Protein AF-A0A2R6AE25-F1 (afdb_monomer_lite)

Radius of gyration: 33.16 Å; chains: 1; bounding box: 48×94×86 Å

Foldseek 3Di:
DDDDDDPDPVPQWDKDWDDPVVVVVVCVVVVHDQVVAAADECPPPSCVVVNDDQQTKIWTWDQDPPPGIDIGIYGYHYDDPDDDDDDDPPPVVPVVVPPVPVVPPDPDDDDDDDDDDDDDDDDDDDDDDDDDD

InterPro domains:
  IPR000783 RNA polymerase, subunit H/Rpb5 C-terminal [PF01191] (8-76)
  IPR014381 DNA-directed RNA polymerase subunit Rpo5/Rpb5 [MF_00025] (4-77)
  IPR014381 DNA-directed RNA polymerase subunit Rpo5/Rpb5 [PTHR10535] (8-77)
  IPR035913 RPB5-like RNA polymerase subunit superfamily [G3DSA:3.90.940.20] (6-79)
  IPR035913 RPB5-like RNA polymerase subunit superfamily [SSF55287] (8-77)

pLDDT: mean 70.72, std 21.89, range [39.34, 95.75]

Structure (mmCIF, N/CA/C/O backbone):
data_AF-A0A2R6AE25-F1
#
_entry.id   AF-A0A2R6AE25-F1
#
loop_
_atom_site.group_PDB
_atom_site.id
_atom_site.type_symbol
_atom_site.label_atom_id
_atom_site.label_alt_id
_atom_site.label_comp_id
_atom_site.label_asym_id
_atom_site.label_entity_id
_atom_site.label_seq_id
_atom_site.pdbx_PDB_ins_code
_atom_site.Cartn_x
_atom_site.Cartn_y
_atom_site.Cartn_z
_atom_site.occupancy
_atom_site.B_iso_or_equiv
_atom_site.auth_seq_id
_atom_site.auth_comp_id
_atom_site.auth_asym_id
_atom_site.auth_atom_id
_atom_site.pdbx_PDB_model_num
ATOM 1 N N . MET A 1 1 ? 7.262 -32.839 -24.081 1.00 48.44 1 MET A N 1
ATOM 2 C CA . MET A 1 1 ? 7.532 -32.737 -22.635 1.00 48.44 1 MET A CA 1
ATOM 3 C C . MET A 1 1 ? 8.742 -31.842 -22.447 1.00 48.44 1 MET A C 1
ATOM 5 O O . MET A 1 1 ? 9.823 -32.235 -22.857 1.00 48.44 1 MET A O 1
ATOM 9 N N . GLY A 1 2 ? 8.535 -30.641 -21.913 1.00 44.84 2 GLY A N 1
ATOM 10 C CA . GLY A 1 2 ? 9.572 -29.829 -21.279 1.00 44.84 2 GLY A CA 1
ATOM 11 C C . GLY A 1 2 ? 9.047 -29.535 -19.881 1.00 44.84 2 GLY A C 1
ATOM 12 O O . GLY A 1 2 ? 8.044 -28.838 -19.740 1.00 44.84 2 GLY A O 1
ATOM 13 N N . GLU A 1 3 ? 9.607 -30.223 -18.898 1.00 53.06 3 GLU A N 1
ATOM 14 C CA . GLU A 1 3 ? 9.229 -30.159 -17.493 1.00 53.06 3 GLU A CA 1
ATOM 15 C C . GLU A 1 3 ? 10.088 -29.089 -16.824 1.00 53.06 3 GLU A C 1
ATOM 17 O O . GLU A 1 3 ? 11.213 -29.369 -16.436 1.00 53.06 3 GLU A O 1
ATOM 22 N N . ASP A 1 4 ? 9.558 -27.877 -16.676 1.00 52.97 4 ASP A N 1
ATOM 23 C CA . ASP A 1 4 ? 10.164 -26.848 -15.830 1.00 52.97 4 ASP A CA 1
ATOM 24 C C . ASP A 1 4 ? 9.113 -26.359 -14.832 1.00 52.97 4 ASP A C 1
ATOM 26 O O . ASP A 1 4 ? 8.350 -25.416 -15.056 1.00 52.97 4 ASP A O 1
ATOM 30 N N . GLY A 1 5 ? 9.045 -27.075 -13.709 1.00 48.09 5 GLY A N 1
ATOM 31 C CA . GLY A 1 5 ? 8.366 -26.622 -12.507 1.00 48.09 5 GLY A CA 1
ATOM 32 C C . GLY A 1 5 ? 9.014 -25.338 -11.990 1.00 48.09 5 GLY A C 1
ATOM 33 O O . GLY A 1 5 ? 10.185 -25.319 -11.625 1.00 48.09 5 GLY A O 1
ATOM 34 N N . GLY A 1 6 ? 8.233 -24.262 -11.930 1.00 39.34 6 GLY A N 1
ATOM 35 C CA . GLY A 1 6 ? 8.688 -22.968 -11.435 1.00 39.34 6 GLY A CA 1
ATOM 36 C C . GLY A 1 6 ? 7.510 -22.039 -11.191 1.00 39.34 6 GLY A C 1
ATOM 37 O O . GLY A 1 6 ? 7.235 -21.145 -11.982 1.00 39.34 6 GLY A O 1
ATOM 38 N N . LEU A 1 7 ? 6.802 -22.261 -10.086 1.00 42.44 7 LEU A N 1
ATOM 39 C CA . LEU A 1 7 ? 5.706 -21.433 -9.575 1.00 42.44 7 LEU A CA 1
ATOM 40 C C . LEU A 1 7 ? 6.214 -20.067 -9.070 1.00 42.44 7 LEU A C 1
ATOM 42 O O . LEU A 1 7 ? 5.991 -19.702 -7.924 1.00 42.44 7 LEU A O 1
ATOM 46 N N . ASN A 1 8 ? 6.92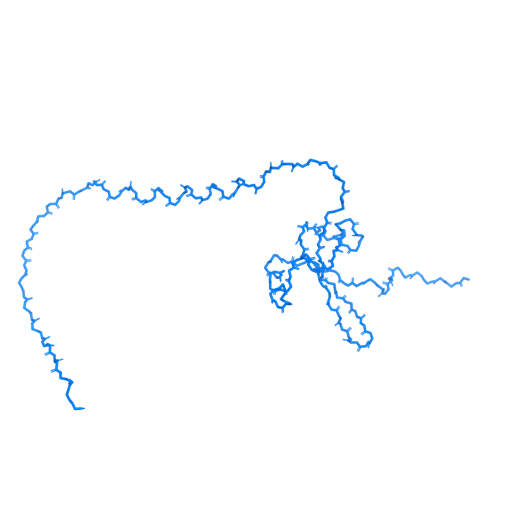1 -19.314 -9.906 1.00 46.97 8 ASN A N 1
ATOM 47 C CA . ASN A 1 8 ? 7.325 -17.939 -9.640 1.00 46.97 8 ASN A CA 1
ATOM 48 C C . ASN A 1 8 ? 6.963 -17.107 -10.866 1.00 46.97 8 ASN A C 1
ATOM 50 O O . ASN A 1 8 ? 7.795 -16.824 -11.726 1.00 46.97 8 ASN A O 1
ATOM 54 N N . HIS A 1 9 ? 5.691 -16.724 -10.967 1.00 56.66 9 HIS A N 1
ATOM 55 C CA . HIS A 1 9 ? 5.294 -15.704 -11.925 1.00 56.66 9 HIS A CA 1
ATOM 56 C C . HIS A 1 9 ? 6.029 -14.405 -11.563 1.00 56.66 9 HIS A C 1
ATOM 58 O O . HIS A 1 9 ? 5.705 -13.760 -10.570 1.00 56.66 9 HIS A O 1
ATOM 64 N N . ILE A 1 10 ? 6.996 -14.005 -12.392 1.00 56.50 10 ILE A N 1
ATOM 65 C CA . ILE A 1 10 ? 7.834 -12.789 -12.276 1.00 56.50 10 ILE A CA 1
ATOM 66 C C . ILE A 1 10 ? 7.000 -11.479 -12.225 1.00 56.50 10 ILE A C 1
ATOM 68 O O . ILE A 1 10 ? 7.522 -10.392 -12.007 1.00 56.50 10 ILE A O 1
ATOM 72 N N . LEU A 1 11 ? 5.680 -11.569 -12.397 1.00 70.25 11 LEU A N 1
ATOM 73 C CA . LEU A 1 11 ? 4.766 -10.457 -12.657 1.00 70.25 11 LEU A CA 1
ATOM 74 C C . LEU A 1 11 ? 4.045 -9.901 -11.417 1.00 70.25 11 LEU A C 1
ATOM 76 O O . LEU A 1 11 ? 3.299 -8.930 -11.555 1.00 70.25 11 LEU A O 1
ATOM 80 N N . VAL A 1 12 ? 4.217 -10.484 -10.223 1.00 80.00 12 VAL A N 1
ATOM 81 C CA . VAL A 1 12 ? 3.545 -9.983 -9.008 1.00 80.00 12 VAL A CA 1
ATOM 82 C C . VAL A 1 12 ? 4.444 -8.969 -8.290 1.00 80.00 12 VAL A C 1
ATOM 84 O O . VAL A 1 12 ? 5.516 -9.341 -7.811 1.00 80.00 12 VAL A O 1
ATOM 87 N N . PRO A 1 13 ? 4.040 -7.688 -8.193 1.00 88.81 13 PRO A N 1
ATOM 88 C CA . PRO A 1 13 ? 4.829 -6.680 -7.495 1.00 88.81 13 PRO A CA 1
ATOM 89 C C . PRO A 1 13 ? 4.836 -6.914 -5.978 1.00 88.81 13 PRO A C 1
ATOM 91 O O . PRO A 1 13 ? 3.999 -7.637 -5.433 1.00 88.81 13 PRO A O 1
ATOM 94 N N . LYS A 1 14 ? 5.773 -6.274 -5.275 1.00 90.31 14 LYS A N 1
ATOM 95 C CA . LYS A 1 14 ? 5.848 -6.340 -3.809 1.00 90.31 14 LYS A CA 1
ATOM 96 C C . LYS A 1 14 ? 4.772 -5.443 -3.199 1.00 90.31 14 LYS A C 1
ATOM 98 O O . LYS A 1 14 ? 4.653 -4.287 -3.603 1.00 90.31 14 LYS A O 1
ATOM 103 N N . HIS A 1 15 ? 4.024 -5.970 -2.231 1.00 93.44 15 HIS A N 1
ATOM 104 C CA . HIS A 1 15 ? 2.966 -5.257 -1.514 1.00 93.44 15 HIS A CA 1
ATOM 105 C C . HIS A 1 15 ? 3.359 -5.099 -0.042 1.00 93.44 15 HIS A C 1
ATOM 107 O O . HIS A 1 15 ? 3.654 -6.084 0.628 1.00 93.44 15 HIS A O 1
ATOM 113 N N . GLU A 1 16 ? 3.349 -3.867 0.461 1.00 93.88 16 GLU A N 1
ATOM 114 C CA . GLU A 1 16 ? 3.682 -3.532 1.849 1.00 93.88 16 GLU A CA 1
ATOM 115 C C . GLU A 1 16 ? 2.551 -2.706 2.472 1.00 93.88 16 GLU A C 1
ATOM 117 O O . GLU A 1 16 ? 2.038 -1.769 1.854 1.00 93.88 16 GLU A O 1
ATOM 122 N N . LEU A 1 17 ? 2.162 -3.034 3.707 1.00 94.88 17 LEU A N 1
ATOM 123 C CA . LEU A 1 17 ? 1.194 -2.243 4.464 1.00 94.88 17 LEU A CA 1
ATOM 124 C C . LEU A 1 17 ? 1.889 -1.103 5.197 1.00 94.88 17 LEU A C 1
ATOM 126 O O . LEU A 1 17 ? 2.843 -1.319 5.943 1.00 94.88 17 LEU A O 1
ATOM 130 N N . LEU A 1 18 ? 1.372 0.109 5.022 1.00 94.06 18 LEU A N 1
ATOM 131 C CA . LEU A 1 18 ? 1.868 1.277 5.734 1.00 94.06 18 LEU A CA 1
ATOM 132 C C . LEU A 1 18 ? 1.152 1.453 7.073 1.00 94.06 18 LEU A C 1
ATOM 134 O O . LEU A 1 18 ? -0.043 1.166 7.221 1.00 94.06 18 LEU A O 1
ATOM 138 N N . SER A 1 19 ? 1.896 1.967 8.050 1.00 94.25 19 SER A N 1
ATOM 139 C CA . SER A 1 19 ? 1.347 2.419 9.325 1.00 94.25 19 SER A CA 1
ATOM 140 C C . SER A 1 19 ? 0.501 3.685 9.126 1.00 94.25 19 SER A C 1
ATOM 142 O O . SER A 1 19 ? 0.576 4.352 8.089 1.00 94.25 19 SER A O 1
ATOM 144 N N . LYS A 1 20 ? -0.310 4.056 10.124 1.00 91.12 20 LYS A N 1
ATOM 145 C CA . LYS A 1 20 ? -1.100 5.302 10.074 1.00 91.12 20 LYS A CA 1
ATOM 146 C C . LYS A 1 20 ? -0.201 6.534 9.948 1.00 91.12 20 LYS A C 1
ATOM 148 O O . LYS A 1 20 ? -0.506 7.431 9.170 1.00 91.12 20 LYS A O 1
ATOM 153 N N . GLU A 1 21 ? 0.923 6.537 10.659 1.00 93.94 21 GLU A N 1
ATOM 154 C CA . GLU A 1 21 ? 1.887 7.638 10.642 1.00 93.94 21 GLU A CA 1
ATOM 155 C C . GLU A 1 21 ? 2.541 7.794 9.268 1.00 93.94 21 GLU A C 1
ATOM 157 O O . GLU A 1 21 ? 2.618 8.902 8.740 1.00 93.94 21 GLU A O 1
ATOM 162 N N . ASP A 1 22 ? 2.968 6.690 8.655 1.00 94.56 22 ASP A N 1
ATOM 163 C CA . ASP A 1 22 ? 3.621 6.731 7.343 1.00 94.56 22 ASP A CA 1
ATOM 164 C C . ASP A 1 22 ? 2.624 7.033 6.228 1.00 94.56 22 ASP A C 1
ATOM 166 O O . ASP A 1 22 ? 2.936 7.784 5.307 1.00 94.56 22 ASP A O 1
ATOM 170 N N . SER A 1 23 ? 1.390 6.541 6.354 1.00 93.00 23 SER A N 1
ATOM 171 C CA . SER A 1 23 ? 0.300 6.895 5.443 1.00 93.00 23 SER A CA 1
ATOM 172 C C . SER A 1 23 ? 0.062 8.407 5.432 1.00 93.00 23 SER A C 1
ATOM 174 O O . SER A 1 23 ? -0.047 9.007 4.365 1.00 93.00 23 SER A O 1
ATOM 176 N N . GLU A 1 24 ? 0.029 9.055 6.602 1.00 93.62 24 GLU A N 1
ATOM 177 C CA . GLU A 1 24 ? -0.121 10.511 6.693 1.00 93.62 24 GLU A CA 1
ATOM 178 C C . GLU A 1 24 ? 1.061 11.275 6.088 1.00 93.62 24 GLU A C 1
ATOM 180 O O . GLU A 1 24 ? 0.847 12.319 5.467 1.00 93.62 24 GLU A O 1
ATOM 185 N N . LYS A 1 25 ? 2.294 10.782 6.258 1.00 95.56 25 LYS A N 1
ATOM 186 C CA . LYS A 1 25 ? 3.486 11.381 5.637 1.00 95.56 25 LYS A CA 1
ATOM 187 C C . LYS A 1 25 ? 3.396 11.308 4.115 1.00 95.56 25 LYS A C 1
ATOM 189 O O . LYS A 1 25 ? 3.472 12.346 3.467 1.00 95.56 25 LYS A O 1
AT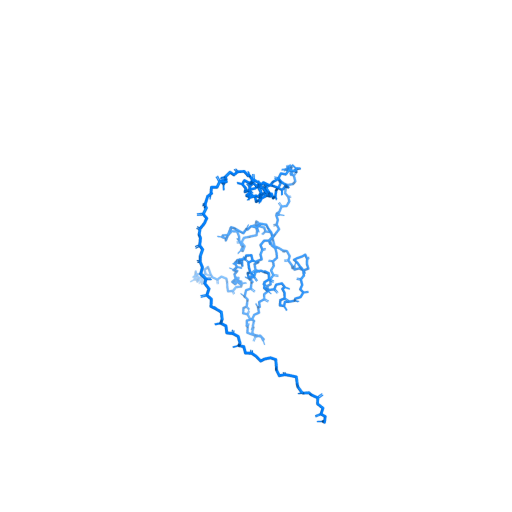OM 194 N N . VAL A 1 26 ? 3.119 10.126 3.566 1.00 94.44 26 VAL A N 1
ATOM 195 C CA . VAL A 1 26 ? 2.990 9.904 2.116 1.00 94.44 26 VAL A CA 1
ATOM 196 C C . VAL A 1 26 ? 1.889 10.780 1.515 1.00 94.44 26 VAL A C 1
ATOM 198 O O . VAL A 1 26 ? 2.080 11.400 0.471 1.00 94.44 26 VAL A O 1
ATOM 201 N N . LEU A 1 27 ? 0.737 10.888 2.180 1.00 94.25 27 LEU A N 1
ATOM 202 C CA . LEU A 1 27 ? -0.360 11.746 1.721 1.00 94.25 27 LEU A CA 1
ATOM 203 C C . LEU A 1 27 ? 0.029 13.230 1.698 1.00 94.25 27 LEU A C 1
ATOM 205 O O . LEU A 1 27 ? -0.371 13.950 0.783 1.00 94.25 27 LEU A O 1
ATOM 209 N N . LYS A 1 28 ? 0.814 13.689 2.682 1.00 95.25 28 LYS A N 1
ATOM 210 C CA . LYS A 1 28 ? 1.334 15.065 2.731 1.00 95.25 28 LYS A CA 1
ATOM 211 C C . LYS A 1 28 ? 2.379 15.317 1.648 1.00 95.25 28 LYS A C 1
ATOM 213 O O . LYS A 1 28 ? 2.301 16.351 0.995 1.00 95.25 28 LYS A O 1
ATOM 218 N N . GLU A 1 29 ? 3.309 14.388 1.446 1.00 95.44 29 GLU A N 1
ATOM 219 C CA . GLU A 1 29 ? 4.354 14.479 0.416 1.00 95.44 29 GLU A CA 1
ATOM 220 C C . GLU A 1 29 ? 3.763 14.529 -0.994 1.00 95.44 29 GLU A C 1
ATOM 222 O O . GLU A 1 29 ? 4.190 15.329 -1.821 1.00 95.44 29 GLU A O 1
ATOM 227 N N . LEU A 1 30 ? 2.740 13.714 -1.254 1.00 93.31 30 LEU A N 1
ATOM 228 C CA . LEU A 1 30 ? 2.043 13.689 -2.540 1.00 93.31 30 LEU A CA 1
ATOM 229 C C . LEU A 1 30 ? 1.006 14.815 -2.686 1.00 93.31 30 LEU A C 1
ATOM 231 O O . LEU A 1 30 ? 0.547 15.078 -3.795 1.00 93.31 30 LEU A O 1
ATOM 235 N N . GLY A 1 31 ? 0.594 15.457 -1.589 1.00 94.81 31 GLY A N 1
ATOM 236 C CA . GLY A 1 31 ? -0.449 16.488 -1.593 1.00 94.81 31 GLY A CA 1
ATOM 237 C C . GLY A 1 31 ? -1.838 15.971 -1.993 1.00 94.81 31 GLY A C 1
ATOM 238 O O . GLY A 1 31 ? -2.690 16.752 -2.420 1.00 94.81 31 GLY A O 1
ATOM 239 N N . VAL A 1 32 ? -2.077 14.663 -1.868 1.00 94.38 32 VAL A N 1
ATOM 240 C CA . VAL A 1 32 ? -3.326 14.002 -2.273 1.00 94.38 32 VAL A CA 1
ATOM 241 C C . VAL A 1 32 ? -4.135 13.540 -1.071 1.00 94.38 32 VAL A C 1
ATOM 243 O O . VAL A 1 32 ? -3.632 13.323 0.031 1.00 94.38 32 VAL A O 1
ATOM 246 N N . LYS A 1 33 ? -5.434 13.371 -1.288 1.00 92.44 33 LYS A N 1
ATOM 247 C CA . LYS A 1 33 ? -6.383 12.888 -0.283 1.00 92.44 33 LYS A CA 1
ATOM 248 C C . LYS A 1 33 ? -6.658 11.401 -0.504 1.00 92.44 33 LYS A C 1
ATOM 250 O O . LYS A 1 33 ? -6.605 10.929 -1.636 1.00 92.44 33 LYS A O 1
ATOM 255 N N . LEU A 1 34 ? -7.025 10.665 0.552 1.00 89.69 34 LEU A N 1
ATOM 256 C CA . LEU A 1 34 ? -7.192 9.200 0.489 1.00 89.69 34 LEU A CA 1
ATOM 257 C C . LEU A 1 34 ? -8.123 8.738 -0.641 1.00 89.69 34 LEU A C 1
ATOM 259 O O . LEU A 1 34 ? -7.867 7.727 -1.281 1.00 89.69 34 LEU A O 1
ATOM 263 N N . TRP A 1 35 ? -9.202 9.476 -0.906 1.00 88.62 35 TRP A N 1
ATOM 264 C CA . TRP A 1 35 ? -10.180 9.104 -1.931 1.00 88.62 35 TRP A CA 1
ATOM 265 C C . TRP A 1 35 ? -9.689 9.291 -3.368 1.00 88.62 35 TRP A C 1
ATOM 267 O O . TRP A 1 35 ? -10.336 8.784 -4.282 1.00 88.62 35 TRP A O 1
ATOM 277 N N . GLN A 1 36 ? -8.611 10.056 -3.566 1.00 93.12 36 GLN A N 1
ATOM 278 C CA . GLN A 1 36 ? -7.991 10.284 -4.873 1.00 93.12 36 GLN A CA 1
ATOM 279 C C . GLN A 1 36 ? -7.049 9.138 -5.252 1.00 93.12 36 GLN A C 1
ATOM 281 O O . GLN A 1 36 ? -6.678 9.018 -6.416 1.00 93.12 36 GLN A O 1
ATOM 286 N N . LEU A 1 37 ? -6.666 8.300 -4.285 1.00 94.25 37 LEU A N 1
ATOM 287 C CA . LEU A 1 37 ? -5.816 7.149 -4.535 1.00 94.25 37 LEU A CA 1
ATOM 288 C C . LEU A 1 37 ? -6.630 5.984 -5.119 1.00 94.25 37 LEU A C 1
ATOM 290 O O . LEU A 1 37 ? -7.798 5.796 -4.754 1.00 94.25 37 LEU A O 1
ATOM 294 N N . PRO A 1 38 ? -6.026 5.170 -6.005 1.00 95.00 38 PRO A N 1
ATOM 295 C CA . PRO A 1 38 ? -6.654 3.957 -6.506 1.00 95.00 38 PRO A CA 1
ATOM 296 C C . PRO A 1 38 ? -7.053 3.027 -5.359 1.00 95.00 38 PRO A C 1
ATOM 298 O O . PRO A 1 38 ? -6.336 2.888 -4.369 1.00 95.00 38 PRO A O 1
ATOM 301 N N . ARG A 1 39 ? -8.203 2.373 -5.498 1.00 94.50 39 ARG A N 1
ATOM 302 C CA . ARG A 1 39 ? -8.769 1.504 -4.461 1.00 94.50 39 ARG A CA 1
ATOM 303 C C . ARG A 1 39 ? -8.371 0.051 -4.704 1.00 94.50 39 ARG A C 1
ATOM 305 O O . ARG A 1 39 ? -8.238 -0.366 -5.853 1.00 94.50 39 ARG A O 1
ATOM 312 N N . ILE A 1 40 ? -8.204 -0.711 -3.631 1.00 94.19 40 ILE A N 1
ATOM 313 C CA . ILE A 1 40 ? -7.993 -2.162 -3.656 1.00 94.19 40 ILE A CA 1
ATOM 314 C C . ILE A 1 40 ? -8.910 -2.825 -2.630 1.00 94.19 40 ILE A C 1
ATOM 316 O O . ILE A 1 40 ? -9.105 -2.288 -1.542 1.00 94.19 40 ILE A O 1
ATOM 320 N N . TYR A 1 41 ? -9.511 -3.959 -2.977 1.00 94.19 41 TYR A N 1
ATOM 321 C CA . TYR A 1 41 ? -10.408 -4.666 -2.066 1.00 94.19 41 TYR A CA 1
ATOM 322 C C . TYR A 1 41 ? -9.624 -5.460 -1.025 1.00 94.19 41 TYR A C 1
ATOM 324 O O . TYR A 1 41 ? -8.587 -6.030 -1.344 1.00 94.19 41 TYR A O 1
ATOM 332 N N . GLN A 1 42 ? -10.144 -5.551 0.199 1.00 92.25 42 GLN A N 1
ATOM 333 C CA . GLN A 1 42 ? -9.575 -6.421 1.240 1.00 92.25 42 GLN A CA 1
ATOM 334 C C . GLN A 1 42 ? -9.481 -7.890 0.808 1.00 92.25 42 GLN A C 1
ATOM 336 O O . GLN A 1 42 ? -8.555 -8.591 1.203 1.00 92.25 42 GLN A O 1
ATOM 341 N N . ASP A 1 43 ? -10.422 -8.333 -0.024 1.00 90.06 43 ASP A N 1
ATOM 342 C CA . ASP A 1 43 ? -10.487 -9.695 -0.553 1.00 90.06 43 ASP A CA 1
ATOM 343 C C . ASP A 1 43 ? -9.540 -9.948 -1.736 1.00 90.06 43 ASP A C 1
ATOM 345 O O . ASP A 1 43 ? -9.490 -11.068 -2.247 1.00 90.06 43 ASP A O 1
ATOM 349 N N . ASP A 1 44 ? -8.790 -8.936 -2.187 1.00 90.69 44 ASP A N 1
ATOM 350 C CA . ASP A 1 44 ? -7.853 -9.084 -3.299 1.00 90.69 44 ASP A CA 1
ATOM 351 C C . ASP A 1 44 ? -6.737 -10.091 -2.931 1.00 90.69 44 ASP A C 1
ATOM 353 O O . ASP A 1 44 ? -6.060 -9.912 -1.909 1.00 90.69 44 ASP A O 1
ATOM 357 N N . PRO A 1 45 ? -6.509 -11.149 -3.741 1.00 89.06 45 PRO A N 1
ATOM 358 C CA . PRO A 1 45 ? -5.503 -12.176 -3.461 1.00 89.06 45 PRO A CA 1
ATOM 359 C C . PRO A 1 45 ? -4.097 -11.622 -3.204 1.00 89.06 45 PRO A C 1
ATOM 361 O O . PRO A 1 45 ? -3.343 -12.207 -2.421 1.00 89.06 45 PRO A O 1
ATOM 364 N N . ALA A 1 46 ? -3.749 -10.487 -3.817 1.00 88.06 46 ALA A N 1
ATOM 365 C CA . ALA A 1 46 ? -2.435 -9.872 -3.697 1.00 88.06 46 ALA A CA 1
ATOM 366 C C . ALA A 1 46 ? -2.170 -9.271 -2.310 1.00 88.06 46 ALA A C 1
ATOM 368 O O . ALA A 1 46 ? -1.012 -9.134 -1.930 1.00 88.06 46 ALA A O 1
ATOM 369 N N . ILE A 1 47 ? -3.210 -8.929 -1.543 1.00 91.75 47 ILE A N 1
ATOM 370 C CA . ILE A 1 47 ? -3.064 -8.341 -0.199 1.00 91.75 47 ILE A CA 1
ATOM 371 C C . ILE A 1 47 ? -3.742 -9.160 0.898 1.00 91.75 47 ILE A C 1
ATOM 373 O O . ILE A 1 47 ? -3.523 -8.894 2.077 1.00 91.75 47 ILE A O 1
ATOM 377 N N . ARG A 1 48 ? -4.532 -10.179 0.541 1.00 89.94 48 ARG A N 1
ATOM 378 C CA . ARG A 1 48 ? -5.284 -11.013 1.490 1.00 89.94 48 ARG A CA 1
ATOM 379 C C . ARG A 1 48 ? -4.405 -11.641 2.577 1.00 89.94 48 ARG A C 1
ATOM 381 O O . ARG A 1 48 ? -4.843 -11.763 3.715 1.00 89.94 48 ARG A O 1
ATOM 388 N N . HIS A 1 49 ? -3.168 -12.002 2.240 1.00 90.19 49 HIS A N 1
ATOM 389 C CA . HIS A 1 49 ? -2.198 -12.594 3.167 1.00 90.19 49 HIS A CA 1
ATOM 390 C C . HIS A 1 49 ? -1.597 -11.590 4.169 1.00 90.19 49 HIS A C 1
ATOM 392 O O . HIS A 1 49 ? -0.953 -12.006 5.126 1.00 90.19 49 HIS A O 1
ATOM 398 N N . LEU A 1 50 ? -1.797 -10.284 3.955 1.00 89.88 50 LEU A N 1
ATOM 399 C CA . LEU A 1 50 ? -1.304 -9.210 4.824 1.00 89.88 50 LEU A CA 1
ATOM 400 C C . LEU A 1 50 ? -2.355 -8.742 5.846 1.00 89.88 50 LEU A C 1
ATOM 402 O O . LEU A 1 50 ? -2.046 -7.890 6.672 1.00 89.88 50 LEU A O 1
ATOM 406 N N . ASN A 1 51 ? -3.586 -9.267 5.791 1.00 90.00 51 ASN A N 1
ATOM 407 C CA . ASN A 1 51 ? -4.703 -8.893 6.671 1.00 90.00 51 ASN A CA 1
ATOM 408 C C . ASN A 1 51 ? -4.924 -7.364 6.803 1.00 90.00 51 ASN A C 1
ATOM 410 O O . ASN A 1 51 ? -4.926 -6.833 7.915 1.00 90.00 51 ASN A O 1
ATOM 414 N N . PRO A 1 52 ? -5.124 -6.638 5.688 1.00 91.62 52 PRO A N 1
ATOM 415 C CA . PRO A 1 52 ? -5.223 -5.182 5.703 1.00 91.62 52 PRO A CA 1
ATOM 416 C C . PRO A 1 52 ? -6.512 -4.660 6.357 1.00 91.62 52 PRO A C 1
ATOM 418 O O . PRO A 1 52 ? -7.608 -5.176 6.114 1.00 91.62 52 PRO A O 1
ATOM 421 N N . GLU A 1 53 ? -6.413 -3.555 7.100 1.00 91.12 53 GLU A N 1
ATOM 422 C CA . GLU A 1 53 ? -7.581 -2.832 7.625 1.00 91.12 53 GLU A CA 1
ATOM 423 C C . GLU A 1 53 ? -8.210 -1.903 6.567 1.00 91.12 53 GLU A C 1
ATOM 425 O O . GLU A 1 53 ? -7.526 -1.341 5.708 1.00 91.12 53 GLU A O 1
ATOM 430 N N . VAL A 1 54 ? -9.531 -1.688 6.639 1.00 91.12 54 VAL A N 1
ATOM 431 C CA . VAL A 1 54 ? -10.225 -0.734 5.754 1.00 91.12 54 VAL A CA 1
ATOM 432 C C . VAL A 1 54 ? -9.673 0.673 5.984 1.00 91.12 54 VAL A C 1
ATOM 434 O O . VAL A 1 54 ? -9.610 1.153 7.115 1.00 91.12 54 VAL A O 1
ATOM 437 N N . GLY A 1 55 ? -9.319 1.360 4.899 1.00 90.06 55 GLY A N 1
ATOM 438 C CA . GLY A 1 55 ? -8.732 2.698 4.941 1.00 90.06 55 GLY A CA 1
ATOM 439 C C . GLY A 1 55 ? -7.215 2.715 5.130 1.00 90.06 55 GLY A C 1
ATOM 440 O O . GLY A 1 55 ? -6.632 3.798 5.142 1.00 90.06 55 GLY A O 1
ATOM 441 N N . GLN A 1 56 ? -6.570 1.551 5.242 1.00 92.88 56 GLN A N 1
ATOM 442 C CA . GLN A 1 56 ? -5.115 1.453 5.240 1.00 92.88 56 GLN A CA 1
ATOM 443 C C . GLN A 1 56 ? -4.540 1.695 3.837 1.00 92.88 56 GLN A C 1
ATOM 445 O O . GLN A 1 56 ? -5.224 1.509 2.824 1.00 92.88 56 GLN A O 1
ATOM 450 N N . LEU A 1 57 ? -3.277 2.124 3.788 1.00 95.00 57 LEU A N 1
ATOM 451 C CA . LEU A 1 57 ? -2.552 2.379 2.552 1.00 95.00 57 LEU A CA 1
ATOM 452 C C . LEU A 1 57 ? -1.578 1.238 2.242 1.00 95.00 57 LEU A C 1
ATOM 454 O O . LEU A 1 57 ? -0.780 0.839 3.089 1.00 95.00 57 LEU A O 1
ATOM 458 N N . VAL A 1 58 ? -1.649 0.730 1.014 1.00 95.75 58 VAL A N 1
ATOM 459 C CA . VAL A 1 58 ? -0.755 -0.303 0.485 1.00 95.75 58 VAL A CA 1
ATOM 460 C C . VAL A 1 58 ? 0.249 0.356 -0.440 1.00 95.75 58 VAL A C 1
ATOM 462 O O . VAL A 1 58 ? -0.139 1.025 -1.402 1.00 95.75 58 VAL A O 1
ATOM 465 N N . LYS A 1 59 ? 1.530 0.144 -0.166 1.00 95.56 59 LYS A N 1
ATOM 466 C CA . LYS A 1 59 ? 2.632 0.510 -1.047 1.00 95.56 59 LYS A CA 1
ATOM 467 C C . LYS A 1 59 ? 2.927 -0.663 -1.974 1.00 95.56 59 LYS A C 1
ATOM 469 O O . LYS A 1 59 ? 3.133 -1.785 -1.520 1.00 95.56 59 LYS A O 1
ATOM 474 N N . ILE A 1 60 ? 2.933 -0.395 -3.272 1.00 94.25 60 ILE A N 1
ATOM 475 C CA . ILE A 1 60 ? 3.182 -1.382 -4.319 1.00 94.25 60 ILE A CA 1
ATOM 476 C C . ILE A 1 60 ? 4.456 -0.982 -5.043 1.00 94.25 60 ILE A C 1
ATOM 478 O O . ILE A 1 60 ? 4.470 0.042 -5.726 1.00 94.25 60 ILE A O 1
ATOM 482 N N . THR A 1 61 ? 5.499 -1.794 -4.912 1.00 92.62 61 THR A N 1
ATOM 483 C CA . THR A 1 61 ? 6.785 -1.579 -5.582 1.00 92.62 61 THR A CA 1
ATOM 484 C C . THR A 1 61 ? 6.908 -2.562 -6.738 1.00 92.62 61 THR A C 1
ATOM 486 O O . THR A 1 61 ? 6.905 -3.780 -6.530 1.00 92.62 61 THR A O 1
ATOM 489 N N . ARG A 1 62 ? 7.009 -2.040 -7.963 1.00 90.25 62 ARG A N 1
ATOM 490 C CA . ARG A 1 62 ? 7.232 -2.835 -9.179 1.00 90.25 62 ARG A CA 1
ATOM 491 C C . ARG A 1 62 ? 8.527 -2.418 -9.865 1.00 90.25 62 ARG A C 1
ATOM 493 O O . ARG A 1 62 ? 8.790 -1.223 -9.982 1.00 90.25 62 ARG A O 1
ATOM 500 N N . SER A 1 63 ? 9.295 -3.385 -10.351 1.00 86.44 63 SER A N 1
ATOM 501 C CA . SER A 1 63 ? 10.400 -3.133 -11.273 1.00 86.44 63 SER A CA 1
ATOM 502 C C . SER A 1 63 ? 9.851 -2.885 -12.681 1.00 86.44 63 SER A C 1
ATOM 504 O O . SER A 1 63 ? 8.908 -3.533 -13.131 1.00 86.44 63 SER A O 1
ATOM 506 N N . SER A 1 64 ? 10.418 -1.902 -13.362 1.00 81.69 64 SER A N 1
ATOM 507 C CA . SER A 1 64 ? 10.121 -1.496 -14.729 1.00 81.69 64 SER A CA 1
ATOM 508 C C . SER A 1 64 ? 11.441 -1.306 -15.459 1.00 81.69 64 SER A C 1
ATOM 510 O O . SER A 1 64 ? 12.350 -0.655 -14.947 1.00 81.69 64 SER A O 1
ATOM 512 N N . GLU A 1 65 ? 11.538 -1.834 -16.673 1.00 82.62 65 GLU A N 1
ATOM 513 C CA . GLU A 1 65 ? 12.761 -1.768 -17.482 1.00 82.62 65 GLU A CA 1
ATOM 514 C C . GLU A 1 65 ? 13.158 -0.326 -17.833 1.00 82.62 65 GLU A C 1
ATOM 516 O O . GLU A 1 65 ? 14.339 -0.015 -17.936 1.00 82.62 65 GLU A O 1
ATOM 521 N N . LEU A 1 66 ? 12.178 0.575 -17.965 1.00 85.12 66 LEU A N 1
ATOM 522 C CA . LEU A 1 66 ? 12.410 1.957 -18.398 1.00 85.12 66 LEU A CA 1
ATOM 523 C C . LEU A 1 66 ? 12.801 2.912 -17.263 1.00 85.12 66 LEU A C 1
ATOM 525 O O . LEU A 1 66 ? 13.449 3.923 -17.511 1.00 85.12 66 LEU A O 1
ATOM 529 N N . ALA A 1 67 ? 12.357 2.641 -16.035 1.00 77.94 67 ALA A N 1
ATOM 530 C CA . ALA A 1 67 ? 12.436 3.600 -14.926 1.00 77.94 67 ALA A CA 1
ATOM 531 C C . ALA A 1 67 ? 12.978 2.994 -13.623 1.00 77.94 67 ALA A C 1
ATOM 533 O O . ALA A 1 67 ? 12.966 3.656 -12.588 1.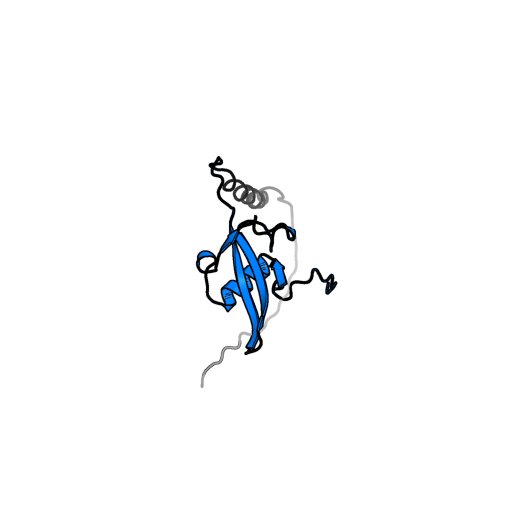00 77.94 67 ALA A O 1
ATOM 534 N N . GLY A 1 68 ? 13.439 1.741 -13.653 1.00 86.44 68 GLY A N 1
ATOM 535 C CA . GLY A 1 68 ? 13.854 1.028 -12.451 1.00 86.44 68 GLY A CA 1
ATOM 536 C C . GLY A 1 68 ? 12.650 0.717 -11.568 1.00 86.44 68 GLY A C 1
ATOM 537 O O . GLY A 1 68 ? 11.724 0.032 -11.992 1.00 86.44 68 GLY A O 1
ATOM 538 N N . GLU A 1 69 ? 12.635 1.202 -10.333 1.00 89.19 69 GLU A N 1
ATOM 539 C CA . GLU A 1 69 ? 11.544 0.927 -9.398 1.00 89.19 69 GLU A CA 1
ATOM 540 C C . GLU A 1 69 ? 10.448 1.995 -9.462 1.00 89.19 69 GLU A C 1
ATOM 542 O O . GLU A 1 69 ? 10.701 3.194 -9.360 1.00 89.19 69 GLU A O 1
ATOM 547 N N . TYR A 1 70 ? 9.199 1.550 -9.587 1.00 90.88 70 TYR A N 1
ATOM 548 C CA . TYR A 1 70 ? 8.024 2.410 -9.552 1.00 90.88 70 TYR A CA 1
ATOM 549 C C . TYR A 1 70 ? 7.141 2.057 -8.359 1.00 90.88 70 TYR A C 1
ATOM 551 O O . TYR A 1 70 ? 6.726 0.905 -8.195 1.00 90.88 70 TYR A O 1
ATOM 559 N N . VAL A 1 71 ? 6.832 3.068 -7.547 1.00 92.94 71 VAL A N 1
ATOM 560 C CA . VAL A 1 71 ? 6.031 2.927 -6.330 1.00 92.94 71 VAL A CA 1
ATOM 561 C C . VAL A 1 71 ? 4.644 3.527 -6.543 1.00 92.94 71 VAL A C 1
ATOM 563 O O . VAL A 1 71 ? 4.510 4.680 -6.948 1.00 92.94 71 VAL A O 1
ATOM 566 N N . VAL A 1 72 ? 3.605 2.750 -6.240 1.00 94.00 72 VAL A N 1
ATOM 567 C CA . VAL A 1 72 ? 2.201 3.186 -6.266 1.00 94.00 72 VAL A CA 1
ATOM 568 C C . VAL A 1 72 ? 1.569 2.968 -4.908 1.00 94.00 72 VAL A C 1
ATOM 570 O O . VAL A 1 72 ? 1.804 1.947 -4.270 1.00 94.00 72 VAL A O 1
ATOM 573 N N . TYR A 1 73 ? 0.698 3.887 -4.507 1.00 95.69 73 TYR A N 1
ATOM 574 C CA . TYR A 1 73 ? -0.089 3.762 -3.288 1.00 95.69 73 TYR A CA 1
ATOM 575 C C . TYR A 1 73 ? -1.551 3.469 -3.615 1.00 95.69 73 TYR A C 1
ATOM 577 O O . TYR A 1 73 ? -2.144 4.137 -4.466 1.00 95.69 73 TYR A O 1
ATOM 585 N N . ARG A 1 74 ? -2.139 2.478 -2.940 1.00 95.44 74 ARG A N 1
ATOM 586 C CA . ARG A 1 74 ? -3.565 2.135 -3.055 1.00 95.44 74 ARG A CA 1
ATOM 587 C C . ARG A 1 74 ? -4.245 2.144 -1.695 1.00 95.44 74 ARG A C 1
ATOM 589 O O . ARG A 1 74 ? -3.632 1.764 -0.703 1.00 95.44 74 ARG A O 1
ATOM 596 N N . VAL A 1 75 ? -5.512 2.549 -1.652 1.00 95.50 75 VAL A N 1
ATOM 597 C CA . VAL A 1 75 ? -6.326 2.548 -0.429 1.00 95.50 75 VAL A CA 1
ATOM 598 C C . VAL A 1 75 ? -7.192 1.297 -0.349 1.00 95.50 75 VAL A C 1
ATOM 600 O O . VAL A 1 75 ? -7.861 0.923 -1.315 1.00 95.50 75 VAL A O 1
ATOM 603 N N . VAL A 1 76 ? -7.194 0.660 0.815 1.00 94.69 76 VAL A N 1
ATOM 604 C CA . VAL A 1 76 ? -7.956 -0.562 1.067 1.00 94.69 76 VAL A CA 1
ATOM 605 C C . VAL A 1 76 ? -9.427 -0.232 1.302 1.00 94.69 76 VAL A C 1
ATOM 607 O O . VAL A 1 76 ? -9.767 0.587 2.159 1.00 94.69 76 VAL A O 1
ATOM 610 N N . VAL A 1 77 ? -10.312 -0.896 0.565 1.00 93.00 77 VAL A N 1
ATOM 611 C CA . VAL A 1 77 ? -11.768 -0.785 0.688 1.00 93.00 77 VAL A CA 1
ATOM 612 C C . VAL A 1 77 ? -12.393 -2.151 0.960 1.00 93.00 77 VAL A C 1
ATOM 614 O O . VAL A 1 77 ? -11.898 -3.183 0.513 1.00 93.00 77 VAL A O 1
ATOM 617 N N . SER A 1 78 ? -13.494 -2.165 1.705 1.00 90.50 78 SER A N 1
ATOM 618 C CA . SER A 1 78 ? -14.268 -3.388 1.935 1.00 90.50 78 SER A CA 1
ATOM 619 C C . SER A 1 78 ? -15.017 -3.777 0.654 1.00 90.50 78 SER A C 1
ATOM 621 O O . SER A 1 78 ? -15.595 -2.906 -0.009 1.00 90.50 78 SER A O 1
ATOM 623 N N . SER A 1 79 ? -14.988 -5.061 0.277 1.00 79.75 79 SER A N 1
ATOM 624 C CA . SER A 1 79 ? -15.880 -5.576 -0.763 1.00 79.75 79 SER A CA 1
ATOM 625 C C . SER A 1 79 ? -17.296 -5.598 -0.184 1.00 79.75 79 SER A C 1
ATOM 627 O O . SER A 1 79 ? -17.564 -6.121 0.897 1.00 79.75 79 SER A O 1
ATOM 629 N N . LEU A 1 80 ? -18.212 -4.883 -0.826 1.00 71.31 80 LEU A N 1
ATOM 630 C CA . LEU A 1 80 ? -19.509 -4.608 -0.228 1.00 71.31 80 LEU A CA 1
ATOM 631 C C . LEU A 1 80 ? -20.391 -5.855 -0.260 1.00 71.31 80 LEU A C 1
ATOM 633 O O . LEU A 1 80 ? -20.974 -6.181 -1.289 1.00 71.31 80 LEU A O 1
ATOM 637 N N . THR A 1 81 ? -20.587 -6.463 0.908 1.00 56.34 81 THR A N 1
ATOM 638 C CA . THR A 1 81 ? -21.833 -7.163 1.227 1.00 56.34 81 THR A CA 1
ATOM 639 C C . THR A 1 81 ? -22.564 -6.310 2.255 1.00 56.34 81 THR A C 1
ATOM 641 O O . THR A 1 81 ? -22.234 -6.297 3.437 1.00 56.34 81 THR A O 1
ATOM 644 N N . ALA A 1 82 ? -23.513 -5.502 1.793 1.00 58.59 82 ALA A N 1
ATOM 645 C CA . ALA A 1 82 ? -24.274 -4.618 2.661 1.00 58.59 82 ALA A CA 1
ATOM 646 C C . ALA A 1 82 ? -25.210 -5.427 3.568 1.00 58.59 82 ALA A C 1
ATOM 648 O O . ALA A 1 82 ? -26.223 -5.908 3.073 1.00 58.59 82 ALA A O 1
ATOM 649 N N . LYS A 1 83 ? -24.912 -5.506 4.875 1.00 47.59 83 LYS A N 1
ATOM 650 C CA . LYS A 1 83 ? -25.890 -5.524 5.984 1.00 47.59 83 LYS A CA 1
ATOM 651 C C . LYS A 1 83 ? -25.242 -4.946 7.252 1.00 47.59 83 LYS A C 1
ATOM 653 O O . LYS A 1 83 ? -24.193 -5.432 7.647 1.00 47.59 83 LYS A O 1
ATOM 658 N N . SER A 1 84 ? -25.914 -3.949 7.853 1.00 47.38 84 SER A N 1
ATOM 659 C CA . SER A 1 84 ? -25.843 -3.488 9.263 1.00 47.38 84 SER A CA 1
ATOM 660 C C . SER A 1 84 ? -24.440 -3.233 9.846 1.00 47.38 84 SER A C 1
ATOM 662 O O . SER A 1 84 ? -23.677 -4.161 10.045 1.00 47.38 84 SER A O 1
ATOM 664 N N . THR A 1 85 ? -24.054 -2.019 10.227 1.00 48.47 85 THR A N 1
ATOM 665 C CA . THR A 1 85 ? -24.631 -1.335 11.388 1.00 48.47 85 THR A CA 1
ATOM 666 C C . THR A 1 85 ? -24.424 0.179 11.312 1.00 48.47 85 THR A C 1
ATOM 668 O O . THR A 1 85 ? -23.324 0.726 11.323 1.00 48.47 85 THR A O 1
ATOM 671 N N . THR A 1 86 ? -25.557 0.864 11.261 1.00 47.69 86 THR A N 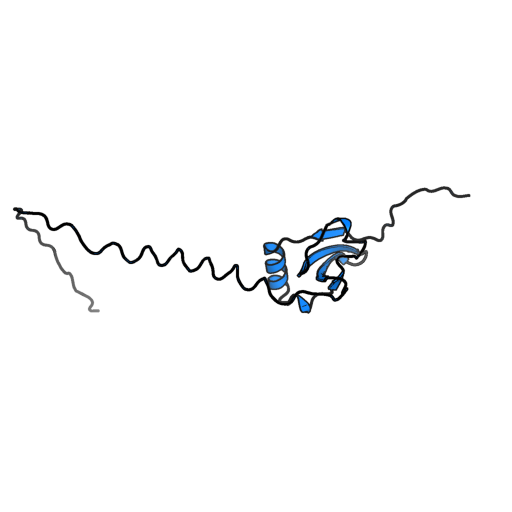1
ATOM 672 C CA . THR A 1 86 ? -25.839 2.115 11.958 1.00 47.69 86 THR A CA 1
ATOM 673 C C . THR A 1 86 ? -25.093 2.189 13.300 1.00 47.69 86 THR A C 1
ATOM 675 O O . THR A 1 86 ? -25.272 1.314 14.135 1.00 47.69 86 THR A O 1
ATOM 678 N N . THR A 1 87 ? -24.317 3.261 13.498 1.00 49.22 87 THR A N 1
ATOM 679 C CA . THR A 1 87 ? -24.038 3.869 14.816 1.00 49.22 87 THR A CA 1
ATOM 680 C C . THR A 1 87 ? -23.285 3.013 15.840 1.00 49.22 87 THR A C 1
ATOM 682 O O . THR A 1 87 ? -23.930 2.331 16.611 1.00 49.22 87 THR A O 1
ATOM 685 N N . GLU A 1 88 ? -21.950 3.147 15.961 1.00 52.97 88 GLU A N 1
ATOM 686 C CA . GLU A 1 88 ? -21.288 2.872 17.265 1.00 52.97 88 GLU A CA 1
ATOM 687 C C . GLU A 1 88 ? -19.855 3.402 17.486 1.00 52.97 88 GLU A C 1
ATOM 689 O O . GLU A 1 88 ? -19.309 3.247 18.571 1.00 52.97 88 GLU A O 1
ATOM 694 N N . LYS A 1 89 ? -19.221 4.128 16.55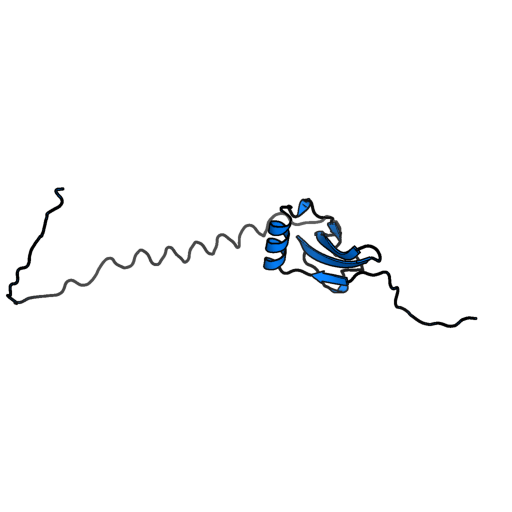0 1.00 41.19 89 LYS A N 1
ATOM 695 C CA . LYS A 1 89 ? -17.890 4.737 16.810 1.00 41.19 89 LYS A CA 1
ATOM 696 C C . LYS A 1 89 ? -17.893 6.256 16.986 1.00 41.19 89 LYS A C 1
ATOM 698 O O . LYS A 1 89 ? -16.909 6.928 16.682 1.00 41.19 89 LYS A O 1
ATOM 703 N N . LYS A 1 90 ? -18.999 6.801 17.509 1.00 42.78 90 LYS A N 1
ATOM 704 C CA . LYS A 1 90 ? -19.094 8.203 17.959 1.00 42.78 90 LYS A CA 1
ATOM 705 C C . LYS A 1 90 ? -18.989 8.371 19.486 1.00 42.78 90 LYS A C 1
ATOM 707 O O . LYS A 1 90 ? -18.873 9.506 19.935 1.00 42.78 90 LYS A O 1
ATOM 712 N N . GLU A 1 91 ? -18.937 7.295 20.277 1.00 45.44 91 GLU A N 1
ATOM 713 C CA . GLU A 1 91 ? -18.978 7.408 21.749 1.00 45.44 91 GLU A CA 1
ATOM 714 C C . GLU A 1 91 ? -17.624 7.247 22.471 1.00 45.44 91 GLU A C 1
ATOM 716 O O . GLU A 1 91 ? -17.415 7.887 23.500 1.00 45.44 91 GLU A O 1
ATOM 721 N N . GLU A 1 92 ? -16.604 6.597 21.896 1.00 43.38 92 GLU A N 1
ATOM 722 C CA . GLU A 1 92 ? -15.294 6.455 22.580 1.00 43.38 92 GLU A CA 1
ATOM 723 C C . GLU A 1 92 ? -14.352 7.679 22.452 1.00 43.38 92 GLU A C 1
ATOM 725 O O . GLU A 1 92 ? -13.151 7.610 22.715 1.00 43.38 92 GLU A O 1
ATOM 730 N N . LYS A 1 93 ? -14.865 8.850 22.048 1.00 41.28 93 LYS A N 1
ATOM 731 C CA . LYS A 1 93 ? -14.107 10.122 22.106 1.00 41.28 93 LYS A CA 1
ATOM 732 C C . LYS A 1 93 ? -14.699 11.148 23.077 1.00 41.28 93 LYS A C 1
ATOM 734 O O . LYS A 1 93 ? -14.110 12.216 23.255 1.00 41.28 93 LYS A O 1
ATOM 739 N N . ALA A 1 94 ? -15.806 10.819 23.749 1.00 46.81 94 ALA A N 1
ATOM 740 C CA . ALA A 1 94 ? -16.427 11.666 24.768 1.00 46.81 94 ALA A CA 1
ATOM 741 C C . ALA A 1 94 ? -15.944 11.351 26.203 1.00 46.81 94 ALA A C 1
ATOM 743 O O . ALA A 1 94 ? -15.847 12.264 27.024 1.00 46.81 94 ALA A O 1
ATOM 744 N N . GLU A 1 95 ? -15.520 10.116 26.496 1.00 49.19 95 GLU A N 1
ATOM 745 C CA . GLU A 1 95 ? -15.166 9.691 27.868 1.00 49.19 95 GLU A CA 1
ATOM 746 C C . GLU A 1 95 ? -13.758 10.135 28.333 1.00 49.19 95 GLU A C 1
ATOM 748 O O . GLU A 1 95 ? -13.437 10.073 29.515 1.00 49.19 95 GLU A O 1
ATOM 753 N N . LYS A 1 96 ? -12.901 10.672 27.449 1.00 45.19 96 LYS A N 1
ATOM 754 C CA . LYS A 1 96 ? -11.598 11.262 27.850 1.00 45.19 96 LYS A CA 1
ATOM 755 C C . LYS A 1 96 ? -11.663 12.750 28.214 1.00 45.19 96 LYS A C 1
ATOM 757 O O . LYS A 1 96 ? -10.647 13.328 28.594 1.00 45.19 96 LYS A O 1
ATOM 762 N N . ARG A 1 97 ? -12.839 13.387 28.140 1.00 50.28 97 ARG A N 1
ATOM 763 C CA . ARG A 1 97 ? -13.014 14.796 28.549 1.00 50.28 97 ARG A CA 1
ATOM 764 C C . ARG A 1 97 ? -13.431 14.979 30.013 1.00 50.28 97 ARG A C 1
ATOM 766 O O . ARG A 1 97 ? -13.251 16.070 30.536 1.00 50.28 97 ARG A O 1
ATOM 773 N N . LYS A 1 98 ? -13.885 13.934 30.717 1.00 47.41 98 LYS A N 1
ATOM 774 C CA . LYS A 1 98 ? -14.357 14.051 32.115 1.00 47.41 98 LYS A CA 1
ATOM 775 C C . LYS A 1 98 ? -13.303 13.821 33.208 1.00 47.41 98 LYS A C 1
ATOM 777 O O . LYS A 1 98 ? -13.584 14.096 34.372 1.00 47.41 98 LYS A O 1
ATOM 782 N N . THR A 1 99 ? -12.078 13.404 32.886 1.00 42.75 99 THR A N 1
ATOM 783 C CA . THR A 1 99 ? -11.009 13.211 33.893 1.00 42.75 99 THR A CA 1
ATOM 784 C C . THR A 1 99 ? -10.059 14.400 34.060 1.00 42.75 99 THR A C 1
ATOM 786 O O . THR A 1 99 ? -9.248 14.387 34.981 1.00 42.75 99 THR A O 1
ATOM 789 N N . LYS A 1 100 ? -10.188 15.475 33.264 1.00 48.16 100 LYS A N 1
ATOM 790 C CA . LYS A 1 100 ? -9.363 16.692 33.423 1.00 48.16 100 LYS A CA 1
ATOM 791 C C . LYS A 1 100 ? -10.044 17.831 34.200 1.00 48.16 100 LYS A C 1
ATOM 793 O O . LYS A 1 100 ? -9.375 18.784 34.575 1.00 48.16 100 LYS A O 1
ATOM 798 N N . GLU A 1 101 ? -11.337 17.719 34.507 1.00 45.59 101 GLU A N 1
ATOM 799 C CA . GLU A 1 101 ? -12.117 18.793 35.155 1.00 45.59 101 GLU A CA 1
ATOM 800 C C . GLU A 1 101 ? -12.388 18.569 36.657 1.00 45.59 101 GLU A C 1
ATOM 802 O O . GLU A 1 101 ? -13.079 19.357 37.291 1.00 45.59 101 GLU A O 1
ATOM 807 N N . LYS A 1 102 ? -11.813 17.521 37.270 1.00 47.53 102 LYS A N 1
ATOM 808 C CA . LYS A 1 102 ? -11.889 17.279 38.730 1.00 47.53 102 LYS A CA 1
ATOM 809 C C . LYS A 1 102 ? -10.646 17.716 39.518 1.00 47.53 102 LYS A C 1
ATOM 811 O O . LYS A 1 102 ? -10.662 17.659 40.744 1.00 47.53 102 LYS A O 1
ATOM 816 N N . SER A 1 103 ? -9.588 18.193 38.859 1.00 47.28 103 SER A N 1
ATOM 817 C CA . SER A 1 103 ? -8.394 18.739 39.529 1.00 47.28 103 SER A CA 1
ATOM 818 C C . SER A 1 103 ? -8.483 20.243 39.833 1.00 47.28 103 SER A C 1
ATOM 820 O O . SER A 1 103 ? -7.588 20.779 40.482 1.00 47.28 103 SER A O 1
ATOM 822 N N . ALA A 1 104 ? -9.558 20.929 39.423 1.00 53.91 104 ALA A N 1
ATOM 823 C CA . ALA A 1 104 ? -9.674 22.387 39.538 1.00 53.91 104 ALA A CA 1
ATOM 824 C C . ALA A 1 104 ? -10.463 22.901 40.763 1.00 53.91 104 ALA A C 1
ATOM 826 O O . ALA A 1 104 ? -10.521 24.108 40.980 1.00 53.91 104 ALA A O 1
ATOM 827 N N . THR A 1 105 ? -11.037 22.042 41.612 1.00 46.34 105 THR A N 1
ATOM 828 C CA . THR A 1 105 ? -11.843 22.494 42.767 1.00 46.34 105 THR A CA 1
ATOM 829 C C . THR A 1 105 ? -11.584 21.662 44.024 1.00 46.34 105 THR A C 1
ATOM 831 O O . THR A 1 105 ? -12.476 20.999 44.546 1.00 46.34 105 THR A O 1
ATOM 834 N N . LYS A 1 106 ? -10.346 21.679 44.537 1.00 50.16 106 LYS A N 1
ATOM 835 C CA . LYS A 1 106 ? -10.059 21.257 45.926 1.00 50.16 106 LYS A CA 1
ATOM 836 C C . LYS A 1 106 ? -8.959 22.069 46.624 1.00 50.16 106 LYS A C 1
ATOM 838 O O . LYS A 1 106 ? -8.427 21.657 47.644 1.00 50.16 106 LYS A O 1
ATOM 843 N N . SER A 1 107 ? -8.653 23.261 46.115 1.00 46.97 107 SER A N 1
ATOM 844 C CA . SER A 1 107 ? -7.769 24.253 46.745 1.00 46.97 107 SER A CA 1
ATOM 845 C C . SER A 1 107 ? -8.578 25.441 47.269 1.00 46.97 107 SER A C 1
ATOM 847 O O . SER A 1 107 ? -8.270 26.607 47.041 1.00 46.97 107 SER A O 1
ATOM 849 N N . ARG A 1 108 ? -9.669 25.157 47.977 1.00 54.75 108 ARG A N 1
ATOM 850 C CA . ARG A 1 108 ? -10.398 26.163 48.742 1.00 54.75 108 ARG A CA 1
ATOM 851 C C . ARG A 1 108 ? -10.808 25.497 50.046 1.00 54.75 108 ARG A C 1
ATOM 853 O O . ARG A 1 108 ? -11.407 24.436 50.009 1.00 54.75 108 ARG A O 1
ATOM 860 N N . THR A 1 109 ? -10.422 26.138 51.149 1.00 41.16 109 THR A N 1
ATOM 861 C CA . THR A 1 109 ? -10.586 25.739 52.559 1.00 41.16 109 THR A CA 1
ATOM 862 C C . THR A 1 109 ? -9.627 24.651 53.054 1.00 41.16 109 THR A C 1
ATOM 864 O O . THR A 1 109 ? -9.875 23.474 52.855 1.00 41.16 109 THR A O 1
ATOM 867 N N . THR A 1 110 ? -8.526 25.048 53.703 1.00 42.22 110 THR A N 1
ATOM 868 C CA . THR A 1 110 ? -8.343 25.009 55.173 1.00 42.22 110 THR A CA 1
ATOM 869 C C . THR A 1 110 ? -6.853 25.095 55.514 1.00 42.22 110 THR A C 1
ATOM 871 O O . THR A 1 110 ? -6.148 24.108 55.372 1.00 42.22 110 THR A O 1
ATOM 874 N N . SER A 1 111 ? -6.388 26.243 56.016 1.00 50.81 111 SER A N 1
ATOM 875 C CA . SER A 1 111 ? -5.374 26.307 57.088 1.00 50.81 111 SER A CA 1
ATOM 876 C C . SER A 1 111 ? -5.016 27.762 57.380 1.00 50.81 111 SER A C 1
ATOM 878 O O . SER A 1 111 ? -4.054 28.336 56.875 1.00 50.81 111 SER A O 1
ATOM 880 N N . LYS A 1 112 ? -5.835 28.359 58.240 1.00 51.53 112 LYS A N 1
ATOM 881 C CA . LYS A 1 112 ? -5.499 29.540 59.024 1.00 51.53 112 LYS A CA 1
ATOM 882 C C . LYS A 1 112 ? -4.572 29.064 60.147 1.00 51.53 112 LYS A C 1
ATOM 884 O O . LYS A 1 112 ? -5.040 28.367 61.039 1.00 51.53 112 LYS A O 1
ATOM 889 N N . SER A 1 113 ? -3.286 29.411 60.128 1.00 49.97 113 SER A N 1
ATOM 890 C CA . SER A 1 113 ? -2.439 29.303 61.325 1.00 49.97 113 SER A CA 1
ATOM 891 C C . SER A 1 113 ? -1.233 30.243 61.253 1.00 49.97 113 SER A C 1
ATOM 893 O O . SER A 1 113 ? -0.392 30.093 60.381 1.00 49.97 113 SER A O 1
ATOM 895 N N . ARG A 1 114 ? -1.244 31.224 62.174 1.00 51.06 114 ARG A N 1
ATOM 896 C CA . ARG A 1 114 ? -0.157 31.698 63.066 1.00 51.06 114 ARG A CA 1
ATOM 897 C C . ARG A 1 114 ? 1.260 31.862 62.472 1.00 51.06 114 ARG A C 1
ATOM 899 O O . ARG A 1 114 ? 1.770 30.967 61.836 1.00 51.06 114 ARG A O 1
ATOM 906 N N . LYS A 1 115 ? 2.094 32.852 62.797 1.00 46.41 115 LYS A N 1
ATOM 907 C CA . LYS A 1 115 ? 2.108 34.027 63.689 1.00 46.41 115 LYS A CA 1
ATOM 908 C C . LYS A 1 115 ? 3.592 34.452 63.721 1.00 46.41 115 LYS A C 1
ATOM 910 O O . LYS A 1 115 ? 4.383 33.623 64.141 1.00 46.41 115 LYS A O 1
ATOM 915 N N . LYS A 1 116 ? 3.907 35.737 63.466 1.00 44.19 116 LYS A N 1
ATOM 916 C CA . LYS A 1 116 ? 5.135 36.476 63.893 1.00 44.19 116 LYS A CA 1
ATOM 917 C C . LYS A 1 116 ? 6.483 35.920 63.340 1.00 44.19 116 LYS A C 1
ATOM 919 O O . LYS A 1 116 ? 6.568 34.767 62.981 1.00 44.19 116 LYS A O 1
ATOM 924 N N . LYS A 1 117 ? 7.598 36.645 63.215 1.00 39.97 117 LYS A N 1
ATOM 925 C CA . LYS A 1 117 ? 8.073 37.958 63.680 1.00 39.97 117 LYS A CA 1
ATOM 926 C C . LYS A 1 117 ? 9.350 38.298 62.873 1.00 39.97 117 LYS A C 1
ATOM 928 O O . LYS A 1 117 ? 10.058 37.378 62.499 1.00 39.97 117 LYS A O 1
ATOM 933 N N . ALA A 1 118 ? 9.679 39.593 62.829 1.00 42.16 118 ALA A N 1
ATOM 934 C CA . ALA A 1 118 ? 11.034 40.173 62.827 1.00 42.16 118 ALA A CA 1
ATOM 935 C C . ALA A 1 118 ? 11.947 40.003 61.592 1.00 42.16 118 ALA A C 1
ATOM 937 O O . ALA A 1 118 ? 12.156 38.909 61.093 1.00 42.16 118 ALA A O 1
ATOM 938 N N . GLY A 1 119 ? 12.601 41.102 61.196 1.00 40.66 119 GLY A N 1
ATOM 939 C CA . GLY A 1 119 ? 13.810 41.052 60.369 1.00 40.66 119 GLY A CA 1
ATOM 940 C C . GLY A 1 119 ? 14.005 42.282 59.493 1.00 40.66 119 GLY A C 1
ATOM 941 O O . GLY A 1 119 ? 13.320 42.455 58.501 1.00 40.66 119 GLY A O 1
ATOM 942 N N . LYS A 1 120 ? 14.936 43.143 59.889 1.00 42.00 120 LYS A N 1
ATOM 943 C CA . LYS A 1 120 ? 15.299 44.458 59.346 1.00 42.00 120 LYS A CA 1
ATOM 944 C C . LYS A 1 120 ? 16.561 44.312 58.488 1.00 42.00 120 LYS A C 1
ATOM 946 O O . LYS A 1 120 ? 17.491 43.724 59.017 1.00 42.00 120 LYS A O 1
ATOM 951 N N . SER A 1 121 ? 16.618 44.896 57.281 1.00 49.75 121 SER A N 1
ATOM 952 C CA . SER A 1 121 ? 17.844 45.396 56.589 1.00 49.75 121 SER A CA 1
ATOM 953 C C . SER A 1 121 ? 17.573 45.585 55.083 1.00 49.75 121 SER A C 1
ATOM 955 O O . SER A 1 121 ? 17.281 44.624 54.386 1.00 49.75 121 SER A O 1
ATOM 957 N N . THR A 1 122 ? 17.430 46.807 54.562 1.00 44.19 122 THR A N 1
ATOM 958 C CA . THR A 1 122 ? 18.495 47.650 53.963 1.00 44.19 122 THR A CA 1
ATOM 959 C C . THR A 1 122 ? 19.265 47.028 52.790 1.00 44.19 122 THR A C 1
ATOM 961 O O . THR A 1 122 ? 20.134 46.191 52.998 1.00 44.19 122 THR A O 1
ATOM 964 N N . SER A 1 123 ? 19.036 47.545 51.577 1.00 53.94 123 SER A N 1
ATOM 965 C CA . SER A 1 123 ? 20.046 48.121 50.652 1.00 53.94 123 SER A CA 1
ATOM 966 C C . SER A 1 123 ? 19.379 48.360 49.283 1.00 53.94 123 SER A C 1
ATOM 968 O O . SER A 1 123 ? 18.782 47.469 48.700 1.00 53.94 123 SER A O 1
ATOM 970 N N . LYS A 1 124 ? 19.171 49.618 48.865 1.00 44.62 124 LYS A N 1
ATOM 971 C CA . LYS A 1 124 ? 20.052 50.374 47.949 1.00 44.62 124 LYS A CA 1
ATOM 972 C C . LYS A 1 124 ? 20.548 49.527 46.765 1.00 44.62 124 LYS A C 1
ATOM 974 O O . LYS A 1 124 ? 21.479 48.764 46.954 1.00 44.62 124 LYS A O 1
ATOM 979 N N . SER A 1 125 ? 20.050 49.783 45.549 1.00 53.78 125 SER A N 1
ATOM 980 C CA . SER A 1 125 ? 20.889 50.327 44.462 1.00 53.78 125 SER A CA 1
ATOM 981 C C . SER A 1 125 ? 20.105 50.571 43.157 1.00 53.78 125 SER A C 1
ATOM 983 O O . SER A 1 125 ? 19.612 49.651 42.521 1.00 53.78 125 SER A O 1
ATOM 985 N N . LYS A 1 126 ? 20.046 51.860 42.798 1.00 55.97 126 LYS A N 1
ATOM 986 C CA . LYS A 1 126 ? 20.235 52.469 41.468 1.00 55.97 126 LYS A CA 1
ATOM 987 C C . LYS A 1 126 ? 19.381 52.000 40.276 1.00 55.97 126 LYS A C 1
ATOM 989 O O . LYS A 1 126 ? 19.700 51.059 39.564 1.00 55.97 126 LYS A O 1
ATOM 994 N N . ARG A 1 127 ? 18.396 52.850 39.956 1.00 47.66 127 ARG A N 1
ATOM 995 C CA . ARG A 1 127 ? 17.986 53.159 38.578 1.00 47.66 127 ARG A CA 1
ATOM 996 C C . ARG A 1 127 ? 19.113 53.930 37.886 1.00 47.66 127 ARG A C 1
ATOM 998 O O . ARG A 1 127 ? 19.505 54.981 38.387 1.00 47.66 127 ARG A O 1
ATOM 1005 N N . SER A 1 128 ? 19.544 53.476 36.718 1.00 56.69 128 SER A N 1
ATOM 1006 C CA . SER A 1 128 ? 20.177 54.322 35.706 1.00 56.69 128 SER A CA 1
ATOM 1007 C C . SER A 1 128 ? 19.234 54.419 34.507 1.00 56.69 128 SER A C 1
ATOM 1009 O O . SER A 1 128 ? 18.948 53.440 33.824 1.00 56.69 128 SER A O 1
ATOM 1011 N N . ARG A 1 129 ? 18.695 55.623 34.308 1.00 52.75 129 ARG A N 1
ATOM 1012 C CA . ARG A 1 129 ? 18.136 56.099 33.043 1.00 52.75 129 ARG A CA 1
ATOM 1013 C C . ARG A 1 129 ? 19.223 56.947 32.402 1.00 52.75 129 ARG A C 1
ATOM 1015 O O . ARG A 1 129 ? 19.637 57.897 33.051 1.00 52.75 129 ARG A O 1
ATOM 1022 N N . THR A 1 130 ? 19.590 56.652 31.164 1.00 56.25 130 THR A N 1
ATOM 1023 C CA . THR A 1 130 ? 19.994 57.644 30.160 1.00 56.25 130 THR A CA 1
ATOM 1024 C C . THR A 1 130 ? 19.890 56.981 28.789 1.00 56.25 130 THR A C 1
ATOM 1026 O O . THR A 1 130 ? 20.510 55.953 28.531 1.00 56.25 130 THR A O 1
ATOM 1029 N N . ARG A 1 131 ? 19.047 57.549 27.928 1.00 47.50 131 ARG A N 1
ATOM 1030 C CA . ARG A 1 131 ? 19.050 57.336 26.482 1.00 47.50 131 ARG A CA 1
ATOM 1031 C C . ARG A 1 131 ? 18.739 58.705 25.884 1.00 47.50 131 ARG A C 1
ATOM 1033 O O . ARG A 1 131 ? 17.579 59.084 25.796 1.00 47.50 131 ARG A O 1
ATOM 1040 N N . GLU A 1 132 ? 19.797 59.450 25.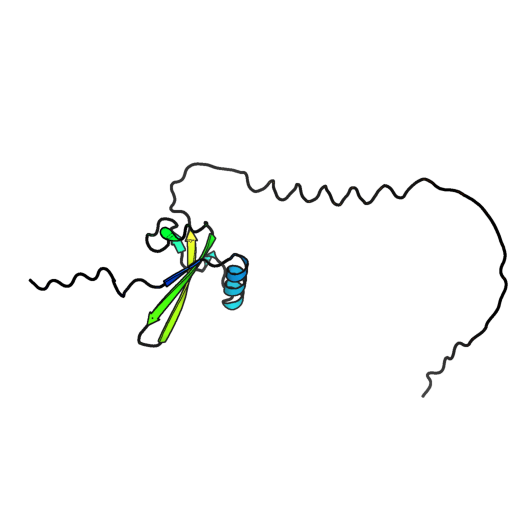606 1.00 54.41 132 GLU A N 1
ATOM 1041 C CA . GLU A 1 132 ? 19.822 60.671 24.800 1.00 54.41 132 GLU A CA 1
ATOM 1042 C C . GLU A 1 132 ? 21.056 60.566 23.899 1.00 54.41 132 GLU A C 1
ATOM 1044 O O . GLU A 1 132 ? 22.106 60.133 24.383 1.00 54.41 132 GLU A O 1
ATOM 1049 N N . GLY A 1 133 ? 20.904 60.939 22.624 1.00 47.47 133 GLY A N 1
ATOM 1050 C CA . GLY A 1 133 ? 21.971 61.005 21.618 1.00 47.47 133 GLY A CA 1
ATOM 1051 C C . GLY A 1 133 ? 21.940 59.870 20.615 1.00 47.47 133 GLY A C 1
ATOM 1052 O O . GLY A 1 133 ? 22.683 58.892 20.837 1.00 47.47 133 GLY A O 1
#

Secondary structure (DSSP, 8-state):
---------TT--EEEEPPHHHHHHHHHHHT--GGGSPEEETT-HHHHTT-PPTTPEEEEEEEETTTEEEEEEEEEE-----------SSSTTTTTSSSSSSSSSS-SS------------------------

Organism: NCBI:txid1978155

Sequence (133 aa):
MGEDGGLNHILVPKHELLSKEDSEKVLKELGVKLWQLPRIYQDDPAIRHLNPEVGQLVKITRSSELAGEYVVYRVVVSSLTAKSTTTEKKEEKAEKRKTKEKSATKSRTTSKSRKKKAGKSTSKSKRSRTREG